Protein AF-A0A5B1BET1-F1 (afdb_monomer_lite)

Structure (mmCIF, N/CA/C/O backbone):
data_AF-A0A5B1BET1-F1
#
_entry.id   AF-A0A5B1BET1-F1
#
loop_
_atom_site.group_PDB
_atom_site.id
_atom_site.type_symbol
_atom_site.label_atom_id
_atom_site.label_alt_id
_atom_site.label_comp_id
_atom_site.label_asym_id
_atom_site.label_entity_id
_atom_site.label_seq_id
_atom_site.pdbx_PDB_ins_code
_atom_site.Cartn_x
_atom_site.Cartn_y
_atom_site.Cartn_z
_atom_site.occupancy
_atom_site.B_iso_or_equiv
_atom_site.auth_seq_id
_atom_site.auth_comp_id
_atom_site.auth_asym_id
_atom_site.auth_atom_id
_atom_site.pdbx_PDB_model_num
ATOM 1 N N . MET A 1 1 ? -19.533 -9.335 28.869 1.00 52.22 1 MET A N 1
ATOM 2 C CA . MET A 1 1 ? -18.632 -9.941 29.867 1.00 52.22 1 MET A CA 1
ATOM 3 C C . MET A 1 1 ? -17.223 -9.553 29.457 1.00 52.22 1 MET A C 1
ATOM 5 O O . MET A 1 1 ? 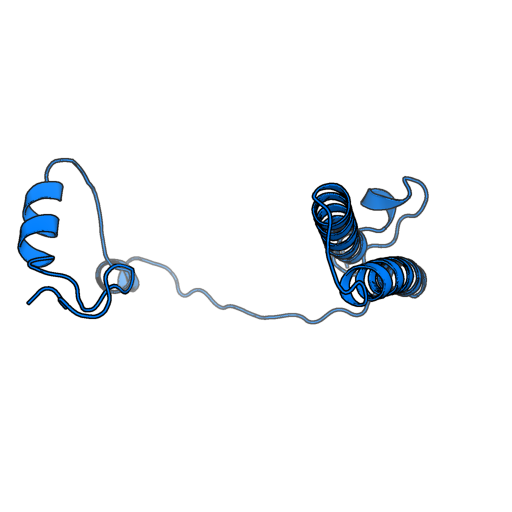-16.801 -9.942 28.377 1.00 52.22 1 MET A O 1
ATOM 9 N N . PHE A 1 2 ? -16.594 -8.638 30.196 1.00 61.19 2 PHE A N 1
ATOM 10 C CA . PHE A 1 2 ? -15.254 -8.139 29.877 1.00 61.19 2 PHE A CA 1
ATOM 11 C C . PHE A 1 2 ? -14.232 -9.150 30.391 1.00 61.19 2 PHE A C 1
ATOM 13 O O . PHE A 1 2 ? -14.321 -9.574 31.542 1.00 61.19 2 PHE A O 1
ATOM 20 N N . ASP A 1 3 ? -13.324 -9.580 29.522 1.00 63.06 3 ASP A N 1
ATOM 21 C CA . ASP A 1 3 ? -12.332 -10.595 29.851 1.00 63.06 3 ASP A CA 1
ATOM 22 C C . ASP A 1 3 ? -11.261 -10.003 30.777 1.00 63.06 3 ASP A C 1
ATOM 24 O O . ASP A 1 3 ? -10.522 -9.091 30.406 1.00 63.06 3 ASP A O 1
ATOM 28 N N . VAL A 1 4 ? -11.205 -10.514 32.006 1.00 67.94 4 VAL A N 1
ATOM 29 C CA . VAL A 1 4 ? -10.266 -10.083 33.051 1.00 67.94 4 VAL A CA 1
ATOM 30 C C . VAL A 1 4 ? -8.827 -10.521 32.758 1.00 67.94 4 VAL A C 1
ATOM 32 O O . VAL A 1 4 ? -7.895 -9.976 33.346 1.00 67.94 4 VAL A O 1
ATOM 35 N N . THR A 1 5 ? -8.634 -11.482 31.848 1.00 70.62 5 THR A N 1
ATOM 36 C CA . THR A 1 5 ? -7.327 -12.090 31.561 1.00 70.62 5 THR A CA 1
ATOM 37 C C . THR A 1 5 ? -6.584 -11.422 30.402 1.00 70.62 5 THR A C 1
ATOM 39 O O . THR A 1 5 ? -5.356 -11.347 30.435 1.00 70.62 5 THR A O 1
ATOM 42 N N . TYR A 1 6 ? -7.288 -10.834 29.426 1.00 67.50 6 TYR A N 1
ATOM 43 C CA . TYR A 1 6 ? -6.671 -10.190 28.257 1.00 67.50 6 TYR A CA 1
ATOM 44 C C . TYR A 1 6 ? -7.040 -8.703 28.136 1.00 67.50 6 TYR A C 1
ATOM 46 O O . TYR A 1 6 ? -7.888 -8.318 27.335 1.00 67.50 6 TYR A O 1
ATOM 54 N N . LYS A 1 7 ? -6.327 -7.835 28.872 1.00 64.75 7 LYS A N 1
ATOM 55 C CA . LYS A 1 7 ? -6.553 -6.369 28.886 1.00 64.75 7 LYS A CA 1
ATOM 56 C C . LYS A 1 7 ? -6.508 -5.682 27.511 1.00 64.75 7 LYS A C 1
ATOM 58 O O . LYS A 1 7 ? -7.167 -4.666 27.333 1.00 64.75 7 LYS A O 1
ATOM 63 N N . ASN A 1 8 ? -5.760 -6.226 26.547 1.00 70.88 8 ASN A N 1
ATOM 64 C CA . ASN A 1 8 ? -5.561 -5.620 25.220 1.00 70.88 8 ASN A CA 1
ATOM 65 C C . ASN A 1 8 ? -6.217 -6.405 24.076 1.00 70.88 8 ASN A C 1
ATOM 67 O O . ASN A 1 8 ? -5.897 -6.180 22.910 1.00 70.88 8 ASN A O 1
ATOM 71 N N . LYS A 1 9 ? -7.113 -7.347 24.383 1.00 67.81 9 LYS A N 1
ATOM 72 C CA . LYS A 1 9 ? -7.819 -8.121 23.362 1.00 67.81 9 LYS A CA 1
ATOM 73 C C . LYS A 1 9 ? -9.30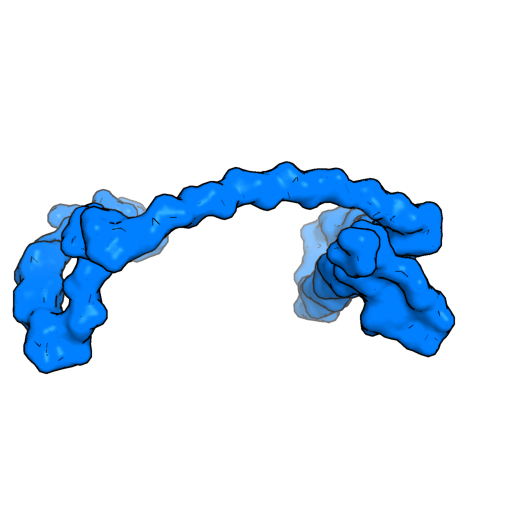4 -7.814 23.450 1.00 67.81 9 LYS A C 1
ATOM 75 O O . LYS A 1 9 ? -9.915 -7.950 24.505 1.00 67.81 9 LYS A O 1
ATOM 80 N N . ILE A 1 10 ? -9.894 -7.408 22.329 1.00 74.38 10 ILE A N 1
ATOM 81 C CA . ILE A 1 10 ? -11.346 -7.253 22.239 1.00 74.38 10 ILE A CA 1
ATOM 82 C C . ILE A 1 10 ? -11.952 -8.659 22.328 1.00 74.38 10 ILE A C 1
ATOM 84 O O . ILE A 1 10 ? -11.928 -9.409 21.356 1.00 74.38 10 ILE A O 1
ATOM 88 N N . ALA A 1 11 ? -12.451 -9.028 23.510 1.00 75.00 11 ALA A N 1
ATOM 89 C CA . ALA A 1 11 ? -13.109 -10.316 23.754 1.00 75.00 11 ALA A CA 1
ATOM 90 C C . ALA A 1 11 ? -14.532 -10.369 23.170 1.00 75.00 11 ALA A C 1
ATOM 92 O O . ALA A 1 11 ? -15.068 -11.438 22.897 1.00 75.00 11 ALA A O 1
ATOM 93 N N . GLY A 1 12 ? -15.143 -9.205 22.954 1.00 72.62 12 GLY A N 1
ATOM 94 C CA . GLY A 1 12 ? -16.450 -9.073 22.333 1.00 72.62 12 GLY A CA 1
ATOM 95 C C . GLY A 1 12 ? -16.971 -7.651 22.449 1.00 72.62 12 GLY A C 1
ATOM 96 O O . GLY A 1 12 ? -16.531 -6.869 23.294 1.00 72.62 12 GLY A O 1
ATOM 97 N N . TYR A 1 13 ? -17.925 -7.313 21.593 1.00 80.19 13 TYR A N 1
ATOM 98 C CA . TYR A 1 13 ? -18.588 -6.021 21.639 1.00 80.19 13 TYR A CA 1
ATOM 99 C C . TYR A 1 13 ? -19.854 -6.112 22.484 1.00 80.19 13 TYR A C 1
ATOM 101 O O . TYR A 1 13 ? -20.667 -7.018 22.312 1.00 80.19 13 TYR A O 1
ATOM 109 N N . TYR A 1 14 ? -20.037 -5.158 23.393 1.00 81.88 14 TYR A N 1
ATOM 110 C CA . TYR A 1 14 ? -21.218 -5.100 24.243 1.00 81.88 14 TYR A CA 1
ATOM 111 C C . TYR A 1 14 ? -22.200 -4.046 23.734 1.00 81.88 14 TYR A C 1
ATOM 113 O O . TYR A 1 14 ? -21.817 -2.918 23.433 1.00 81.88 14 TYR A O 1
ATOM 121 N N . ASN A 1 15 ? -23.479 -4.417 23.671 1.00 88.19 15 ASN A N 1
ATOM 122 C CA . ASN A 1 15 ? -24.598 -3.500 23.456 1.00 88.19 15 ASN A CA 1
ATOM 123 C C . ASN A 1 15 ? -24.508 -2.622 22.184 1.00 88.19 15 ASN A C 1
ATOM 125 O O . ASN A 1 15 ? -24.964 -1.476 22.166 1.00 88.19 15 ASN A O 1
ATOM 129 N N . LEU A 1 16 ? -23.953 -3.168 21.094 1.00 88.00 16 LEU A N 1
ATOM 130 C CA . LEU A 1 16 ? -23.805 -2.454 19.816 1.00 88.00 16 LEU A CA 1
ATOM 131 C C . LEU A 1 16 ? -25.136 -1.945 19.244 1.00 88.00 16 LEU A C 1
ATOM 133 O O . LEU A 1 16 ? -25.164 -0.902 18.599 1.00 88.00 16 LEU A O 1
ATOM 137 N N . GLN A 1 17 ? -26.245 -2.639 19.513 1.00 87.62 17 GLN A N 1
ATOM 138 C CA . GLN A 1 17 ? -27.571 -2.207 19.065 1.00 87.62 17 GLN A CA 1
ATOM 139 C C . GLN A 1 17 ? -28.020 -0.908 19.744 1.00 87.62 17 GLN A C 1
ATOM 141 O O . GLN A 1 17 ? -28.599 -0.035 19.100 1.00 87.62 17 GLN A O 1
ATOM 146 N N . ASN A 1 18 ? -27.723 -0.739 21.036 1.00 91.81 18 ASN A N 1
ATOM 147 C CA . ASN A 1 18 ? -28.005 0.511 21.738 1.00 91.81 18 ASN A CA 1
ATOM 148 C C . ASN A 1 1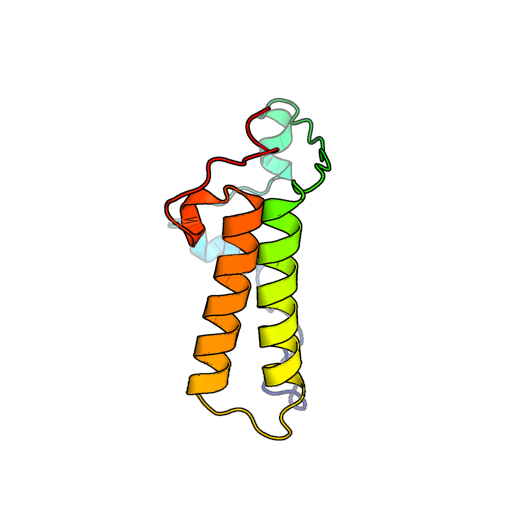8 ? -27.086 1.636 21.245 1.00 91.81 18 ASN A C 1
ATOM 150 O O . ASN A 1 18 ? -27.559 2.744 21.009 1.00 91.81 18 ASN A O 1
ATOM 154 N N . LEU A 1 19 ? -25.806 1.338 20.991 1.00 90.69 19 LEU A N 1
ATOM 155 C CA . LEU A 1 19 ? -24.891 2.300 20.376 1.00 90.69 19 LEU A CA 1
ATOM 156 C C . LEU A 1 19 ? -25.401 2.768 19.002 1.00 90.69 19 LEU A C 1
ATOM 158 O O . LEU A 1 19 ? -25.446 3.972 18.766 1.00 90.69 19 LEU A O 1
ATOM 162 N N . LYS A 1 20 ? -25.857 1.844 18.139 1.00 89.00 20 LYS A N 1
ATOM 163 C CA . LYS A 1 20 ? -26.482 2.166 16.841 1.00 89.00 20 LYS A CA 1
ATOM 164 C C . LYS A 1 20 ? -27.650 3.141 17.041 1.00 89.00 20 LYS A C 1
ATOM 166 O O . LYS A 1 20 ? -27.632 4.224 16.471 1.00 89.00 20 LYS A O 1
ATOM 171 N N . LYS A 1 21 ? -28.588 2.830 17.950 1.00 91.69 21 LYS A N 1
ATOM 172 C CA . LYS A 1 21 ? -29.734 3.706 18.278 1.00 91.69 21 LYS A CA 1
ATOM 173 C C . LYS A 1 21 ? -29.319 5.099 18.761 1.00 91.69 21 LYS A C 1
ATOM 175 O O . LYS A 1 21 ? -29.921 6.082 18.346 1.00 91.69 21 LYS A O 1
ATOM 180 N N . ARG A 1 22 ? -28.298 5.192 19.618 1.00 94.00 22 ARG A N 1
ATOM 181 C CA . ARG A 1 22 ? -27.793 6.473 20.143 1.00 94.00 22 ARG A CA 1
ATOM 182 C C . ARG A 1 22 ? -27.121 7.333 19.074 1.00 94.00 22 ARG A C 1
ATOM 184 O O . ARG A 1 22 ? -27.155 8.551 19.190 1.00 94.00 22 ARG A O 1
ATOM 191 N N . LEU A 1 23 ? -26.507 6.712 18.067 1.00 94.06 23 LEU A N 1
ATOM 192 C CA . LEU A 1 23 ? -25.827 7.413 16.977 1.00 94.06 23 LEU A CA 1
ATOM 193 C C . LEU A 1 23 ? -26.768 7.821 15.834 1.00 94.06 23 LEU A C 1
ATOM 195 O O . LEU A 1 23 ? -26.431 8.744 15.101 1.00 94.06 23 LEU A O 1
ATOM 199 N N . ASN A 1 24 ? -27.952 7.209 15.710 1.00 92.50 24 ASN A N 1
ATOM 200 C CA . ASN A 1 24 ? -28.932 7.516 14.658 1.00 92.50 24 ASN A CA 1
ATOM 201 C C . ASN A 1 24 ? -29.210 9.016 14.401 1.00 92.50 24 ASN A C 1
ATOM 203 O O . ASN A 1 24 ? -29.288 9.374 13.229 1.00 92.50 24 ASN A O 1
ATOM 207 N N . PRO A 1 25 ? -29.359 9.911 15.405 1.00 94.94 25 PRO A N 1
ATOM 208 C CA . PRO A 1 25 ? -29.660 11.320 15.127 1.00 94.94 25 PRO A CA 1
ATOM 209 C C . PRO A 1 25 ? -28.486 12.109 14.525 1.00 94.94 25 PRO A C 1
ATOM 211 O O . PRO A 1 25 ? -28.701 13.199 14.008 1.00 94.94 25 PRO A O 1
ATOM 214 N N . ILE A 1 26 ? -27.255 11.591 14.601 1.00 96.38 26 ILE A N 1
ATOM 215 C CA . ILE A 1 26 ? -26.037 12.294 14.157 1.00 96.38 26 ILE A CA 1
ATOM 216 C C . ILE A 1 26 ? -25.262 11.547 13.065 1.00 96.38 26 ILE A C 1
ATOM 218 O O . ILE A 1 26 ? -24.375 12.124 12.442 1.00 96.38 26 ILE A O 1
ATOM 222 N N . LEU A 1 27 ? -25.565 10.267 12.834 1.00 92.31 27 LEU A N 1
ATOM 223 C CA . LEU A 1 27 ? -24.857 9.409 11.891 1.00 92.31 27 LEU A CA 1
ATOM 224 C C . LEU A 1 27 ? -25.829 8.790 10.886 1.00 92.31 27 LEU A C 1
ATOM 226 O O . LEU A 1 27 ? -26.600 7.890 11.220 1.00 92.31 27 LEU A O 1
ATOM 230 N N . LEU A 1 28 ? -25.705 9.185 9.619 1.00 89.69 28 LEU A N 1
ATOM 231 C CA . LEU A 1 28 ? -26.340 8.475 8.514 1.00 89.69 28 LEU A CA 1
ATOM 232 C C . LEU A 1 28 ? -25.508 7.236 8.159 1.00 89.69 28 LEU A C 1
ATOM 234 O O . LEU A 1 28 ? -24.527 7.313 7.420 1.00 89.69 28 LEU A O 1
ATOM 238 N N . ARG A 1 29 ? -25.898 6.076 8.690 1.00 88.56 29 ARG A N 1
ATOM 239 C CA . ARG A 1 29 ? -25.266 4.786 8.392 1.00 88.56 29 ARG A CA 1
ATOM 240 C C . ARG A 1 29 ? -26.285 3.818 7.803 1.00 88.56 29 ARG A C 1
ATOM 242 O O . ARG A 1 29 ? -27.252 3.478 8.472 1.00 88.56 29 ARG A O 1
ATOM 249 N N . ARG A 1 30 ? -26.004 3.326 6.595 1.00 88.94 30 ARG A N 1
ATOM 250 C CA . ARG A 1 30 ? -26.707 2.205 5.959 1.00 88.94 30 ARG A CA 1
ATOM 251 C C . ARG A 1 30 ? -25.735 1.064 5.706 1.00 88.94 30 ARG A C 1
ATOM 253 O O . ARG A 1 30 ? -24.554 1.292 5.434 1.00 88.94 30 ARG A O 1
ATOM 260 N N . GLU A 1 31 ? -26.209 -0.159 5.841 1.00 86.56 31 GLU A N 1
ATOM 261 C CA . GLU A 1 31 ? -25.441 -1.358 5.535 1.00 86.56 31 GLU A CA 1
ATOM 262 C C . GLU A 1 31 ? -25.505 -1.654 4.037 1.00 86.56 31 GLU A C 1
ATOM 264 O O . GLU A 1 31 ? -26.478 -1.324 3.365 1.00 86.56 31 GLU A O 1
ATOM 269 N N . LYS A 1 32 ? -24.464 -2.300 3.494 1.00 86.00 32 LYS A N 1
ATOM 270 C CA . LYS A 1 32 ? -24.385 -2.609 2.057 1.00 86.00 32 LYS A CA 1
ATOM 271 C C . LYS A 1 32 ? -25.617 -3.382 1.563 1.00 86.00 32 LYS A C 1
ATOM 273 O O . LYS A 1 32 ? -26.079 -3.121 0.462 1.00 86.00 32 LYS A O 1
ATOM 278 N N . GLN A 1 33 ? -26.153 -4.279 2.394 1.00 88.06 33 GLN A N 1
ATOM 279 C CA . GLN A 1 33 ? -27.367 -5.049 2.110 1.00 88.06 33 GLN A CA 1
ATOM 280 C C . GLN A 1 33 ? -28.632 -4.184 1.980 1.00 88.06 33 GLN A C 1
ATOM 282 O O . GLN A 1 33 ? -29.471 -4.477 1.143 1.00 88.06 33 GLN A O 1
ATOM 287 N N . GLU A 1 34 ? -28.743 -3.087 2.738 1.00 88.50 34 GLU A N 1
ATOM 288 C CA . GLU A 1 34 ? -29.919 -2.196 2.731 1.00 88.50 34 GLU A CA 1
ATOM 289 C C . GLU A 1 34 ? -29.992 -1.325 1.467 1.00 88.50 34 GLU A C 1
ATOM 291 O O . GLU A 1 34 ? -31.034 -0.751 1.162 1.00 88.50 34 GLU A O 1
ATOM 296 N N . VAL A 1 35 ? -28.874 -1.187 0.747 1.00 90.31 35 VAL A N 1
ATOM 297 C CA . VAL A 1 35 ? -28.758 -0.337 -0.449 1.00 90.31 35 VAL A CA 1
ATOM 298 C C . VAL A 1 35 ? -28.431 -1.130 -1.709 1.00 90.31 35 VAL A C 1
ATOM 300 O O . VAL A 1 35 ? -28.287 -0.536 -2.771 1.00 90.31 35 VAL A O 1
ATOM 303 N N . PHE A 1 36 ? -28.295 -2.454 -1.617 1.00 84.94 36 PHE A N 1
ATOM 304 C CA . PHE A 1 36 ? -27.785 -3.262 -2.723 1.00 84.94 36 PHE A CA 1
ATOM 305 C C . PHE A 1 36 ? -28.698 -3.200 -3.955 1.00 84.94 36 PHE A C 1
ATOM 307 O O . PHE A 1 36 ? -28.210 -2.990 -5.057 1.00 84.94 36 PHE A O 1
ATOM 314 N N . GLU A 1 37 ? -30.016 -3.275 -3.756 1.00 87.62 37 GLU A N 1
ATOM 315 C CA . GLU A 1 37 ? -31.026 -3.174 -4.824 1.00 87.62 37 GLU A CA 1
ATOM 316 C C . GLU A 1 37 ? -31.114 -1.773 -5.453 1.00 87.62 37 GLU A C 1
ATOM 318 O O . GLU A 1 37 ? -31.654 -1.607 -6.543 1.00 87.62 37 GLU A O 1
ATOM 323 N N . GLN A 1 38 ? -30.580 -0.755 -4.772 1.00 90.00 38 GLN A N 1
ATOM 324 C CA . GLN A 1 38 ? -30.584 0.640 -5.229 1.00 90.00 38 GLN A CA 1
ATOM 325 C C . GLN A 1 38 ? -29.355 0.974 -6.085 1.00 90.00 38 GLN A C 1
ATOM 327 O O . GLN A 1 38 ? -29.262 2.077 -6.622 1.00 90.00 38 GLN A O 1
ATOM 332 N N . LEU A 1 39 ? -28.383 0.063 -6.168 1.00 89.19 39 LEU A N 1
ATOM 333 C CA . LEU A 1 39 ? -27.100 0.287 -6.820 1.00 89.19 39 LEU A CA 1
ATOM 334 C C . LEU A 1 39 ? -26.974 -0.595 -8.068 1.00 89.19 39 LEU A C 1
ATOM 336 O O . LEU A 1 39 ? -27.461 -1.724 -8.084 1.00 89.19 39 LEU A O 1
ATOM 340 N N . PRO A 1 40 ? -26.294 -0.116 -9.123 1.00 90.38 40 PRO A N 1
ATOM 341 C CA . PRO A 1 40 ? -25.994 -0.951 -10.274 1.00 90.38 40 PRO A CA 1
ATOM 342 C C . PRO A 1 40 ? -25.047 -2.095 -9.890 1.00 90.38 40 PRO A C 1
ATOM 344 O O . PRO A 1 40 ? -24.227 -1.978 -8.973 1.00 90.38 40 PRO A O 1
ATOM 347 N N . ASN A 1 41 ? -25.111 -3.188 -10.650 1.00 87.69 41 ASN A N 1
ATOM 348 C CA . ASN A 1 41 ? -24.168 -4.290 -10.511 1.00 87.69 41 ASN A CA 1
ATOM 349 C C . ASN A 1 41 ? -22.738 -3.806 -10.790 1.00 87.69 41 ASN A C 1
ATOM 351 O O . ASN A 1 41 ? -22.445 -3.274 -11.861 1.00 87.69 41 ASN A O 1
ATOM 355 N N . VAL A 1 42 ? -21.836 -4.033 -9.836 1.00 87.94 42 VAL A N 1
ATOM 356 C CA . VAL A 1 42 ? -20.406 -3.745 -9.982 1.00 87.94 42 VAL A CA 1
ATOM 357 C C . VAL A 1 42 ? -19.688 -5.038 -10.347 1.00 87.94 42 VAL A C 1
ATOM 359 O O . VAL A 1 42 ? -19.702 -5.993 -9.573 1.00 87.94 42 VAL A O 1
ATOM 362 N N . SER A 1 43 ? -19.036 -5.063 -11.510 1.00 91.31 43 SER A N 1
ATOM 363 C CA . SER A 1 43 ? -18.118 -6.142 -11.882 1.00 91.31 43 SER A CA 1
ATOM 364 C C . SER A 1 43 ? -16.687 -5.734 -11.547 1.00 91.31 43 SER A C 1
ATOM 366 O O . SER A 1 43 ? -16.246 -4.647 -11.916 1.00 91.31 43 SER A O 1
ATOM 368 N N . GLN A 1 44 ? -15.961 -6.600 -10.841 1.00 93.06 44 GLN A N 1
ATOM 369 C CA . GLN A 1 44 ? -14.556 -6.390 -10.506 1.00 93.06 44 GLN A CA 1
ATOM 370 C C . GLN A 1 44 ? -13.702 -7.396 -11.273 1.00 93.06 44 GLN A C 1
ATOM 372 O O . GLN A 1 44 ? -13.868 -8.605 -11.123 1.00 93.06 44 GLN A O 1
ATOM 377 N N . LYS A 1 45 ? -12.752 -6.892 -12.063 1.00 94.44 45 LYS A N 1
ATOM 378 C CA . LYS A 1 45 ? -11.757 -7.709 -12.758 1.00 94.44 45 LYS A CA 1
ATOM 379 C C . LYS A 1 45 ? -10.365 -7.321 -12.278 1.00 94.44 45 LYS A C 1
ATOM 381 O O . LYS A 1 45 ? -9.981 -6.161 -12.370 1.00 94.44 45 LYS A O 1
ATOM 386 N N . ASN A 1 46 ? -9.608 -8.302 -11.798 1.00 94.31 46 ASN A N 1
ATOM 387 C CA . ASN A 1 46 ? -8.194 -8.117 -11.494 1.00 94.31 46 ASN A CA 1
ATOM 388 C C . ASN A 1 46 ? -7.385 -8.417 -12.760 1.00 94.31 46 ASN A C 1
ATOM 390 O O . ASN A 1 46 ? -7.487 -9.514 -13.310 1.00 94.31 46 ASN A O 1
ATOM 394 N N . VAL A 1 47 ? -6.609 -7.441 -13.227 1.00 92.69 47 VAL A N 1
ATOM 395 C CA . VAL A 1 47 ? -5.701 -7.592 -14.370 1.00 92.69 47 VAL A CA 1
ATOM 396 C C . VAL A 1 47 ? -4.275 -7.583 -13.839 1.00 92.69 47 VAL A C 1
ATOM 398 O O . VAL A 1 47 ? -3.844 -6.613 -13.218 1.00 92.69 47 VAL A O 1
ATOM 401 N N . TYR A 1 48 ? -3.560 -8.683 -14.052 1.00 93.44 48 TYR A N 1
ATOM 402 C CA . TYR A 1 48 ? -2.155 -8.800 -13.686 1.00 93.44 48 TYR A CA 1
ATOM 403 C C . TYR A 1 48 ? -1.298 -8.313 -14.846 1.00 93.44 48 TYR A C 1
ATOM 405 O O . TYR A 1 48 ? -1.520 -8.705 -15.989 1.00 93.44 48 TYR A O 1
ATOM 413 N N . VAL A 1 49 ? -0.327 -7.461 -14.537 1.00 93.06 49 VAL A N 1
ATOM 414 C CA . VAL A 1 49 ? 0.565 -6.853 -15.522 1.00 93.06 49 VAL A CA 1
ATOM 415 C C . VAL A 1 49 ? 1.999 -7.105 -15.080 1.00 93.06 49 VAL A C 1
ATOM 417 O O . VAL A 1 49 ? 2.316 -6.987 -13.894 1.00 93.06 49 VAL A O 1
ATOM 420 N N . TYR A 1 50 ? 2.852 -7.481 -16.028 1.00 94.44 50 TYR A N 1
ATOM 421 C CA . TYR A 1 50 ? 4.278 -7.663 -15.786 1.00 94.44 50 TYR A CA 1
ATOM 422 C C . TYR A 1 50 ? 4.992 -6.309 -15.713 1.00 94.44 50 TYR A C 1
ATOM 424 O O . TYR A 1 50 ? 4.597 -5.349 -16.374 1.00 94.44 50 TYR A O 1
ATOM 432 N N . LEU A 1 51 ? 6.049 -6.237 -14.906 1.00 95.12 51 LEU A N 1
ATOM 433 C CA . LEU A 1 51 ? 6.950 -5.086 -14.901 1.00 95.12 51 LEU A CA 1
ATOM 434 C C . LEU A 1 51 ? 7.779 -5.077 -16.188 1.00 95.12 51 LEU A C 1
ATOM 436 O O . LEU A 1 51 ? 8.132 -6.144 -16.691 1.00 95.12 51 LEU A O 1
ATOM 440 N N . SER A 1 52 ? 8.126 -3.889 -16.687 1.00 94.38 52 SER A N 1
ATOM 441 C CA . SER A 1 52 ? 9.208 -3.783 -17.670 1.00 94.38 52 SER A CA 1
ATOM 442 C C . SER A 1 52 ? 10.538 -4.202 -17.036 1.00 94.38 52 SER A C 1
ATOM 444 O O . SER A 1 52 ? 10.681 -4.171 -15.810 1.00 94.38 52 SER A O 1
ATOM 446 N N . ASP A 1 53 ? 11.531 -4.543 -17.856 1.00 93.88 53 ASP A N 1
ATOM 447 C CA . ASP A 1 53 ? 12.859 -4.927 -17.359 1.00 93.88 53 ASP A CA 1
ATOM 448 C C . ASP A 1 53 ? 13.471 -3.838 -16.466 1.00 93.88 53 ASP A C 1
ATOM 450 O O . ASP A 1 53 ? 14.029 -4.121 -15.405 1.00 93.88 53 ASP A O 1
ATOM 454 N N . GLU A 1 54 ? 13.298 -2.569 -16.839 1.00 92.69 54 GLU A N 1
ATOM 455 C CA . GLU A 1 54 ? 13.759 -1.435 -16.041 1.00 92.69 54 GLU A CA 1
ATOM 456 C C . GLU A 1 54 ? 13.041 -1.330 -14.688 1.00 92.69 54 GLU A C 1
ATOM 458 O O . GLU A 1 54 ? 13.690 -1.242 -13.640 1.00 92.69 54 GLU A O 1
ATOM 463 N N . GLN A 1 55 ? 11.707 -1.421 -14.678 1.00 95.69 55 GLN A N 1
ATOM 464 C CA . GLN A 1 55 ? 10.942 -1.419 -13.432 1.00 95.69 55 GLN A CA 1
ATOM 465 C C . GLN A 1 55 ? 11.317 -2.613 -12.546 1.00 95.69 55 GLN A C 1
ATOM 467 O O . GLN A 1 55 ? 11.445 -2.458 -11.330 1.00 95.69 55 GLN A O 1
ATOM 472 N N . ALA A 1 56 ? 11.520 -3.795 -13.136 1.00 96.44 56 ALA A N 1
ATOM 473 C CA . ALA A 1 56 ? 11.923 -5.000 -12.423 1.00 96.44 56 ALA A CA 1
ATOM 474 C C . ALA A 1 56 ? 13.303 -4.835 -11.771 1.00 96.44 56 ALA A C 1
ATOM 476 O O . ALA A 1 56 ? 13.477 -5.192 -10.603 1.00 96.44 56 ALA A O 1
ATOM 477 N N . ASN A 1 57 ? 14.259 -4.227 -12.478 1.00 96.19 57 ASN A N 1
ATOM 478 C CA . ASN A 1 57 ? 15.598 -3.946 -11.961 1.00 96.19 57 ASN A CA 1
ATOM 479 C C . ASN A 1 57 ? 15.572 -2.975 -10.772 1.00 96.19 57 ASN A C 1
ATOM 481 O O . ASN A 1 57 ? 16.161 -3.257 -9.721 1.00 96.19 57 ASN A O 1
ATOM 485 N N . LEU A 1 58 ? 14.847 -1.861 -10.897 1.00 96.75 58 LEU A N 1
ATOM 486 C CA . LEU A 1 58 ? 14.658 -0.893 -9.812 1.00 96.75 58 LEU A CA 1
ATOM 487 C C . LEU A 1 58 ? 13.954 -1.538 -8.607 1.00 96.75 58 LEU A C 1
ATOM 489 O O . LEU A 1 58 ? 14.432 -1.442 -7.473 1.00 96.75 58 LEU A O 1
ATOM 493 N N . HIS A 1 59 ? 12.868 -2.275 -8.850 1.00 97.62 59 HIS A N 1
ATOM 494 C CA . HIS A 1 59 ? 12.123 -2.990 -7.815 1.00 97.62 59 HIS A CA 1
ATOM 495 C C . HIS A 1 59 ? 13.006 -4.007 -7.070 1.00 97.62 59 HIS A C 1
ATOM 497 O O . HIS A 1 59 ? 13.008 -4.049 -5.836 1.00 97.62 59 HIS A O 1
ATOM 503 N N . ALA A 1 60 ? 13.814 -4.789 -7.793 1.00 98.00 60 ALA A N 1
ATOM 504 C CA . ALA A 1 60 ? 14.759 -5.740 -7.210 1.00 98.00 60 ALA A CA 1
ATOM 505 C C . ALA A 1 60 ? 15.876 -5.047 -6.408 1.00 98.00 60 ALA A C 1
ATOM 507 O O . ALA A 1 60 ? 16.314 -5.556 -5.372 1.00 98.00 60 ALA A O 1
ATOM 508 N N . SER A 1 61 ? 16.335 -3.870 -6.846 1.00 97.81 61 SER A N 1
ATOM 509 C CA . SER A 1 61 ? 17.293 -3.050 -6.096 1.00 97.81 61 SER A CA 1
ATOM 510 C C . SER A 1 61 ? 16.738 -2.638 -4.729 1.00 97.81 61 SER A C 1
ATOM 512 O O . SER A 1 61 ? 17.380 -2.862 -3.697 1.00 97.81 61 SER A O 1
ATOM 514 N N . PHE A 1 62 ? 15.500 -2.139 -4.688 1.00 98.31 62 PHE A N 1
ATOM 515 C CA . PHE A 1 62 ? 14.838 -1.796 -3.430 1.00 98.31 62 PHE A CA 1
ATOM 516 C C . PHE A 1 62 ? 14.600 -3.018 -2.540 1.00 98.31 62 PHE A C 1
ATOM 518 O O . PHE A 1 62 ? 14.865 -2.954 -1.337 1.00 98.31 62 PHE A O 1
ATOM 525 N N . ALA A 1 63 ? 14.194 -4.150 -3.123 1.00 98.31 63 ALA A N 1
ATOM 526 C CA . ALA A 1 63 ? 14.006 -5.402 -2.394 1.00 98.31 63 ALA A CA 1
ATOM 527 C C . ALA A 1 63 ? 15.295 -5.863 -1.688 1.00 98.31 63 ALA A C 1
ATOM 529 O O . ALA A 1 63 ? 15.253 -6.252 -0.518 1.00 98.31 63 ALA A O 1
ATOM 530 N N . ARG A 1 64 ? 16.458 -5.747 -2.347 1.00 98.38 64 ARG A N 1
ATOM 531 C CA . ARG A 1 64 ? 17.768 -6.025 -1.725 1.00 98.38 64 ARG A CA 1
ATOM 532 C C . ARG A 1 64 ? 18.059 -5.089 -0.550 1.00 98.38 64 ARG A C 1
ATOM 534 O O . ARG A 1 64 ? 18.514 -5.546 0.500 1.00 98.38 64 ARG A O 1
ATOM 541 N N . GLY A 1 65 ? 17.750 -3.798 -0.691 1.00 97.94 65 GLY A N 1
ATOM 542 C CA . GLY A 1 65 ? 17.874 -2.823 0.396 1.00 97.94 65 GLY A CA 1
ATOM 543 C C . GLY A 1 65 ? 17.011 -3.180 1.611 1.00 97.94 65 GLY A C 1
ATOM 544 O O . GLY A 1 65 ? 17.481 -3.115 2.748 1.00 97.94 65 GLY A O 1
ATOM 545 N N . ILE A 1 66 ? 15.775 -3.627 1.378 1.00 98.31 66 ILE A N 1
ATOM 546 C CA . ILE A 1 66 ? 14.868 -4.085 2.438 1.00 98.31 66 ILE A CA 1
ATOM 547 C C . ILE A 1 66 ? 15.411 -5.349 3.103 1.00 98.31 66 ILE A C 1
ATOM 549 O O . ILE A 1 66 ? 15.465 -5.402 4.330 1.00 98.31 66 ILE A O 1
ATOM 553 N N . ALA A 1 67 ? 15.856 -6.339 2.324 1.00 98.19 67 ALA A N 1
ATOM 554 C CA . ALA A 1 67 ? 16.418 -7.581 2.855 1.00 98.19 67 ALA A CA 1
ATOM 555 C C . ALA A 1 67 ? 17.606 -7.313 3.796 1.00 98.19 67 ALA A C 1
ATOM 557 O O . ALA A 1 67 ? 17.674 -7.884 4.885 1.00 98.19 67 ALA A O 1
ATOM 558 N N . SER A 1 68 ? 18.484 -6.372 3.429 1.00 97.56 68 SER A N 1
ATOM 559 C CA . SER A 1 68 ? 19.598 -5.932 4.278 1.00 97.56 68 SER A CA 1
ATOM 560 C C . SER A 1 68 ? 19.127 -5.356 5.621 1.00 97.56 68 SER A C 1
ATOM 562 O O . SER A 1 68 ? 19.675 -5.697 6.669 1.00 97.56 68 SER A O 1
ATOM 564 N N . ILE A 1 69 ? 18.078 -4.525 5.622 1.00 98.00 69 ILE A N 1
ATOM 565 C CA . ILE A 1 69 ? 17.507 -3.956 6.854 1.00 98.00 6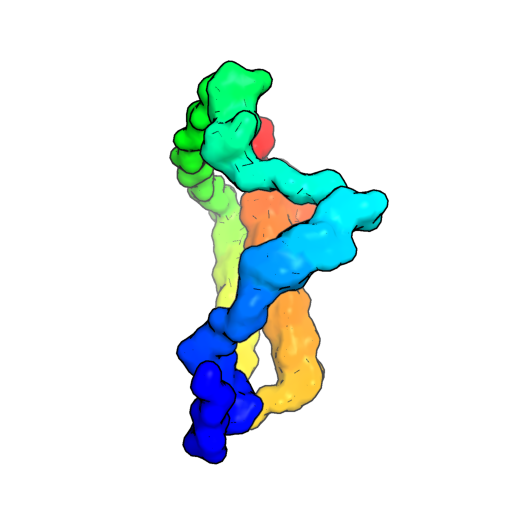9 ILE A CA 1
ATOM 566 C C . ILE A 1 69 ? 16.832 -5.042 7.700 1.00 98.00 69 ILE A C 1
ATOM 568 O O . ILE A 1 69 ? 16.992 -5.078 8.924 1.00 98.00 69 ILE A O 1
ATOM 572 N N . LEU A 1 70 ? 16.079 -5.942 7.066 1.00 97.44 70 LEU A N 1
ATOM 573 C CA . LEU A 1 70 ? 15.376 -7.022 7.752 1.00 97.44 70 LEU A CA 1
ATOM 574 C C . LEU A 1 70 ? 16.341 -7.991 8.437 1.00 97.44 70 LEU A C 1
ATOM 576 O O . LEU A 1 70 ? 16.056 -8.393 9.566 1.00 97.44 70 LEU A O 1
ATOM 580 N N . GLY A 1 71 ? 17.498 -8.261 7.826 1.00 97.44 71 GLY A N 1
ATOM 581 C CA . GLY A 1 71 ? 18.553 -9.107 8.387 1.00 97.44 71 GLY A CA 1
ATOM 582 C C . GLY A 1 71 ? 19.236 -8.554 9.645 1.00 97.44 71 GLY A C 1
ATOM 583 O O . GLY A 1 71 ? 19.929 -9.295 10.339 1.00 97.44 71 GLY A O 1
ATOM 584 N N . LYS A 1 72 ? 19.040 -7.275 9.996 1.00 97.50 72 LYS A N 1
ATOM 585 C CA . LYS A 1 72 ? 19.594 -6.706 11.234 1.00 97.50 72 LYS A CA 1
ATOM 586 C C . LYS A 1 72 ? 18.886 -7.267 12.470 1.00 97.50 72 LYS A C 1
ATOM 588 O O . LYS A 1 72 ? 17.656 -7.200 12.560 1.00 97.50 72 LYS A O 1
ATOM 593 N N . LYS A 1 73 ? 19.670 -7.711 13.464 1.00 97.25 73 LYS A N 1
ATOM 594 C CA . LYS A 1 73 ? 19.181 -8.199 14.772 1.00 97.25 73 LYS A CA 1
ATOM 595 C C . LYS A 1 73 ? 18.350 -7.151 15.521 1.00 97.25 73 LYS A C 1
ATOM 597 O O . LYS A 1 73 ? 17.315 -7.481 16.086 1.00 97.25 73 LYS A O 1
ATOM 602 N N . PHE A 1 74 ? 18.783 -5.892 15.483 1.00 97.12 74 PHE A N 1
ATOM 603 C CA . PHE A 1 74 ? 18.072 -4.747 16.052 1.00 97.12 74 PHE A CA 1
ATOM 604 C C . PHE A 1 74 ? 17.900 -3.672 14.979 1.00 97.12 74 PHE A C 1
ATOM 606 O O . PHE A 1 74 ? 18.787 -3.485 14.147 1.00 97.12 74 PHE A O 1
ATOM 613 N N . LYS A 1 75 ? 16.754 -2.988 14.985 1.00 97.25 75 LYS A N 1
ATOM 614 C CA . LYS A 1 75 ? 16.395 -1.970 13.991 1.00 97.25 75 LYS A CA 1
ATOM 615 C C . LYS A 1 75 ? 16.253 -0.627 14.681 1.00 97.25 75 LYS A C 1
ATOM 617 O O . LYS A 1 75 ? 15.491 -0.495 15.636 1.00 97.25 75 LYS A O 1
ATOM 622 N N . THR A 1 76 ? 17.004 0.347 14.196 1.00 97.56 76 THR A N 1
ATOM 623 C CA . THR A 1 76 ? 16.922 1.733 14.656 1.00 97.56 76 THR A CA 1
ATOM 624 C C . THR A 1 76 ? 15.700 2.429 14.055 1.00 97.56 76 THR A C 1
ATOM 626 O O . THR A 1 76 ? 15.109 1.953 13.086 1.00 97.56 76 THR A O 1
ATOM 629 N N . THR A 1 77 ? 15.329 3.598 14.576 1.00 97.81 77 THR A N 1
ATOM 630 C CA . THR A 1 77 ? 14.290 4.443 13.960 1.00 97.81 77 THR A CA 1
ATOM 631 C C . THR A 1 77 ? 14.619 4.773 12.502 1.00 97.81 77 THR A C 1
ATOM 633 O O . THR A 1 77 ? 13.738 4.735 11.644 1.00 97.81 77 THR A O 1
ATOM 636 N N . TYR A 1 78 ? 15.897 5.018 12.205 1.00 98.06 78 TYR A N 1
ATOM 637 C CA . TYR A 1 78 ? 16.366 5.263 10.845 1.00 98.06 78 TYR A CA 1
ATOM 638 C C . TYR A 1 78 ? 16.151 4.048 9.930 1.00 98.06 78 TYR A C 1
ATOM 640 O O . TYR A 1 78 ? 15.723 4.204 8.789 1.00 98.06 78 TYR A O 1
ATOM 648 N N . ASP A 1 79 ? 16.378 2.829 10.429 1.00 98.31 79 ASP A N 1
ATOM 649 C CA . ASP A 1 79 ? 16.125 1.605 9.662 1.00 98.31 79 ASP A CA 1
ATOM 650 C C . ASP A 1 79 ? 14.654 1.474 9.263 1.00 98.31 79 ASP A C 1
ATOM 652 O O . ASP A 1 79 ? 14.353 1.117 8.124 1.00 98.31 79 ASP A O 1
ATOM 656 N N . TRP A 1 80 ? 13.735 1.809 10.171 1.00 97.75 80 TRP A N 1
ATOM 657 C CA . TRP A 1 80 ? 12.300 1.798 9.884 1.00 97.75 80 TRP A CA 1
ATOM 658 C C . TRP A 1 80 ? 11.899 2.861 8.865 1.00 97.75 80 TRP A C 1
ATOM 660 O O . TRP A 1 80 ? 11.138 2.566 7.943 1.00 97.75 80 TRP A O 1
ATOM 670 N N . GLN A 1 81 ? 12.447 4.072 8.980 1.00 98.25 81 GLN A N 1
ATOM 671 C CA . GLN A 1 81 ? 12.227 5.138 8.000 1.00 98.25 81 GLN A CA 1
ATOM 672 C C . GLN A 1 81 ? 12.742 4.735 6.615 1.00 98.25 81 GLN A C 1
ATOM 674 O O . GLN A 1 81 ? 12.027 4.866 5.621 1.00 98.25 81 GLN A O 1
ATOM 679 N N . LYS A 1 82 ? 13.954 4.171 6.548 1.00 98.12 82 LYS A N 1
ATOM 680 C CA . LYS A 1 82 ? 14.548 3.693 5.298 1.00 98.12 82 LYS A CA 1
ATOM 681 C C . LYS A 1 82 ? 13.746 2.542 4.694 1.00 98.12 82 LYS A C 1
ATOM 683 O O . LYS A 1 82 ? 13.523 2.530 3.488 1.00 98.12 82 LYS A O 1
ATOM 688 N N . LEU A 1 83 ? 13.271 1.603 5.511 1.00 98.31 83 LEU A N 1
ATOM 689 C CA . LEU A 1 83 ? 12.423 0.502 5.055 1.00 98.31 83 LEU A CA 1
ATOM 690 C C . LEU A 1 83 ? 11.104 1.018 4.462 1.00 98.31 83 LEU A C 1
ATOM 692 O O . LEU A 1 83 ? 10.716 0.571 3.385 1.00 98.31 83 LEU A O 1
ATOM 696 N N . MET A 1 84 ? 10.454 1.992 5.108 1.00 98.25 84 MET A N 1
ATOM 697 C CA . MET A 1 84 ? 9.234 2.613 4.575 1.00 98.25 84 MET A CA 1
ATOM 698 C C . MET A 1 84 ? 9.485 3.361 3.269 1.00 98.25 84 MET A C 1
ATOM 700 O O . MET A 1 84 ? 8.695 3.241 2.332 1.00 98.25 84 MET A O 1
ATOM 704 N N . HIS A 1 85 ? 10.603 4.079 3.167 1.00 98.06 85 HIS A N 1
ATOM 705 C CA . HIS A 1 85 ? 11.004 4.735 1.926 1.00 98.06 85 HIS A CA 1
ATOM 706 C C . HIS A 1 85 ? 11.197 3.725 0.781 1.00 98.06 85 HIS A C 1
ATOM 708 O O . HIS A 1 85 ? 10.619 3.894 -0.290 1.00 98.06 85 HIS A O 1
ATOM 714 N N . LEU A 1 86 ? 11.927 2.628 1.017 1.00 98.44 86 LEU A N 1
ATOM 715 C CA . LEU A 1 86 ? 12.150 1.586 0.009 1.00 98.44 86 LEU A CA 1
ATOM 716 C C . LEU A 1 86 ? 10.846 0.905 -0.428 1.00 98.44 86 LEU A C 1
ATOM 718 O O . LEU A 1 86 ? 10.628 0.727 -1.623 1.00 98.44 86 LEU A O 1
ATOM 722 N N . LEU A 1 87 ? 9.955 0.576 0.514 1.00 98.31 87 LEU A N 1
ATOM 723 C CA . LEU A 1 87 ? 8.635 0.019 0.196 1.00 98.31 87 LEU A CA 1
ATOM 724 C C . LEU A 1 87 ? 7.786 0.989 -0.632 1.00 98.31 87 LEU A C 1
ATOM 726 O O . LEU A 1 87 ? 7.076 0.569 -1.545 1.00 98.31 87 LEU A O 1
ATOM 730 N N . THR A 1 88 ? 7.865 2.284 -0.329 1.00 98.25 88 THR A N 1
ATOM 731 C CA . THR A 1 88 ? 7.144 3.318 -1.078 1.00 98.25 88 THR A CA 1
ATOM 732 C C . THR A 1 88 ? 7.670 3.397 -2.508 1.00 98.25 88 THR A C 1
ATOM 734 O O . THR A 1 88 ? 6.878 3.368 -3.447 1.00 98.25 88 THR A O 1
ATO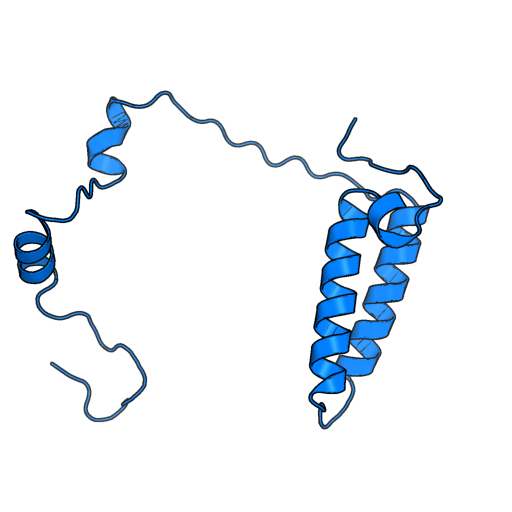M 737 N N . ASN A 1 89 ? 8.992 3.375 -2.693 1.00 97.75 89 ASN A N 1
ATOM 738 C CA . ASN A 1 89 ? 9.606 3.364 -4.021 1.00 97.75 89 ASN A CA 1
ATOM 739 C C . ASN A 1 89 ? 9.275 2.087 -4.810 1.00 97.75 89 ASN A C 1
ATOM 741 O O . ASN A 1 89 ? 9.007 2.176 -6.005 1.00 97.75 89 ASN A O 1
ATOM 745 N N . MET A 1 90 ? 9.204 0.917 -4.160 1.00 97.62 90 MET A N 1
ATOM 746 C CA . MET A 1 90 ? 8.737 -0.324 -4.803 1.00 97.62 90 MET A CA 1
ATOM 747 C C . MET A 1 90 ? 7.298 -0.209 -5.306 1.00 97.62 90 MET A C 1
ATOM 749 O O . MET A 1 90 ? 6.979 -0.724 -6.371 1.00 97.62 90 MET A O 1
ATOM 753 N N . ARG A 1 91 ? 6.416 0.481 -4.574 1.00 96.94 91 ARG A N 1
ATOM 754 C CA . ARG A 1 91 ? 5.045 0.728 -5.045 1.00 96.94 91 ARG A CA 1
ATOM 755 C C . ARG A 1 91 ? 5.026 1.703 -6.222 1.00 96.94 91 ARG A C 1
ATOM 757 O O . ARG A 1 91 ? 4.369 1.412 -7.213 1.00 96.94 91 ARG A O 1
ATOM 764 N N . MET A 1 92 ? 5.772 2.806 -6.125 1.00 96.75 92 MET A N 1
ATOM 765 C CA . MET A 1 92 ? 5.828 3.830 -7.174 1.00 96.75 92 MET A CA 1
ATOM 766 C C . MET A 1 92 ? 6.399 3.291 -8.484 1.00 96.75 92 MET A C 1
ATOM 768 O O . MET A 1 92 ? 5.825 3.547 -9.537 1.00 96.75 92 MET A O 1
ATOM 772 N N . VAL A 1 93 ? 7.480 2.502 -8.436 1.00 96.88 93 VAL A N 1
ATOM 773 C CA . VAL A 1 93 ? 8.085 1.958 -9.659 1.00 96.88 93 VAL A CA 1
ATOM 774 C C . VAL A 1 93 ? 7.133 1.013 -10.390 1.00 96.88 93 VAL A C 1
ATOM 776 O O . VAL A 1 93 ? 7.118 1.012 -11.614 1.00 96.88 93 VAL A O 1
ATOM 779 N N . CYS A 1 94 ? 6.289 0.265 -9.668 1.00 95.50 94 CYS A N 1
ATOM 780 C CA . CYS A 1 94 ? 5.250 -0.571 -10.273 1.00 95.50 94 CYS A CA 1
ATOM 781 C C . CYS A 1 94 ? 4.178 0.248 -11.005 1.00 95.50 94 CYS A C 1
ATOM 783 O O . CYS A 1 94 ? 3.488 -0.302 -11.859 1.00 95.50 94 CYS A O 1
ATOM 785 N N . ASP A 1 95 ? 3.990 1.522 -10.653 1.00 94.75 95 ASP A N 1
ATOM 786 C CA . ASP A 1 95 ? 3.086 2.427 -11.362 1.00 94.75 95 ASP A CA 1
ATOM 787 C C . ASP A 1 95 ? 3.790 3.062 -12.561 1.00 94.75 95 ASP A C 1
ATOM 789 O O . ASP A 1 95 ? 3.311 2.937 -13.688 1.00 94.75 95 ASP A O 1
ATOM 793 N N . PHE A 1 96 ? 4.933 3.710 -12.334 1.00 95.06 96 PHE A N 1
ATOM 794 C CA . PHE A 1 96 ? 5.665 4.431 -13.369 1.00 95.06 96 PHE A CA 1
ATOM 795 C C . PHE A 1 96 ? 7.117 4.691 -12.948 1.00 95.06 96 PHE A C 1
ATOM 797 O O . PHE A 1 96 ? 7.359 5.203 -11.853 1.00 95.06 96 PHE A O 1
ATOM 804 N N . SER A 1 97 ? 8.088 4.370 -13.807 1.00 94.38 97 SER A N 1
ATOM 805 C CA . SER A 1 97 ? 9.516 4.502 -13.470 1.00 94.38 97 SER A CA 1
ATOM 806 C C . SER A 1 97 ? 9.952 5.955 -13.201 1.00 94.38 97 SER A C 1
ATOM 808 O O . SER A 1 97 ? 10.624 6.205 -12.197 1.00 94.38 97 SER A O 1
ATOM 810 N N . TYR A 1 98 ? 9.415 6.929 -13.948 1.00 94.75 98 TYR A N 1
ATOM 811 C CA . TYR A 1 98 ? 9.653 8.372 -13.761 1.00 94.75 98 TYR A CA 1
ATOM 812 C C . TYR A 1 98 ? 9.360 8.886 -12.339 1.00 94.75 98 TYR A C 1
ATOM 814 O O . TYR A 1 98 ? 9.897 9.901 -11.880 1.00 94.75 98 TYR A O 1
ATOM 822 N N . LEU A 1 99 ? 8.464 8.222 -11.599 1.00 94.31 99 LEU A N 1
ATOM 823 C CA . LEU A 1 99 ? 8.158 8.620 -10.223 1.00 94.31 99 LEU A CA 1
ATOM 824 C C . LEU A 1 99 ? 9.377 8.485 -9.307 1.00 94.31 99 LEU A C 1
ATOM 826 O O . LEU A 1 99 ? 9.478 9.242 -8.340 1.00 94.31 99 LEU A O 1
ATOM 830 N N . VAL A 1 100 ? 10.292 7.582 -9.653 1.00 94.62 100 VAL A N 1
ATOM 831 C CA . VAL A 1 100 ? 11.487 7.242 -8.888 1.00 94.62 100 VAL A CA 1
ATOM 832 C C . VAL A 1 100 ? 12.728 7.935 -9.447 1.00 94.62 100 VAL A C 1
ATOM 834 O O . VAL A 1 100 ? 13.399 8.631 -8.691 1.00 94.62 100 VAL A O 1
ATOM 837 N N . ASP A 1 101 ? 13.032 7.763 -10.736 1.00 91.25 101 ASP A N 1
ATOM 838 C CA . ASP A 1 101 ? 14.299 8.224 -11.330 1.00 91.25 101 ASP A CA 1
ATOM 839 C C . ASP A 1 101 ? 14.236 9.620 -11.967 1.00 91.25 101 ASP A C 1
ATOM 841 O O . ASP A 1 101 ? 15.267 10.268 -12.092 1.00 91.25 101 ASP A O 1
ATOM 845 N N . LYS A 1 102 ? 13.035 10.116 -12.297 1.00 92.31 102 LYS A N 1
ATOM 846 C CA . LYS A 1 102 ? 12.810 11.373 -13.041 1.00 92.31 102 LYS A CA 1
ATOM 847 C C . LYS A 1 102 ? 13.417 11.392 -14.450 1.00 92.31 102 LYS A C 1
ATOM 849 O O . LYS A 1 102 ? 13.561 12.468 -15.028 1.00 92.31 102 LYS A O 1
ATOM 854 N N . GLU A 1 103 ? 13.702 10.228 -15.022 1.00 91.75 103 GLU A N 1
ATOM 855 C CA . GLU A 1 103 ? 14.401 10.087 -16.301 1.00 91.75 103 GLU A CA 1
ATOM 856 C C . GLU A 1 103 ? 13.655 9.166 -17.268 1.00 91.75 103 GLU A C 1
ATOM 858 O O . GLU A 1 103 ? 13.531 9.493 -18.450 1.00 91.75 103 GLU A O 1
ATOM 863 N N . THR A 1 104 ? 13.115 8.044 -16.787 1.00 90.88 104 THR A N 1
ATOM 864 C CA . THR A 1 104 ? 12.597 6.984 -17.662 1.00 90.88 104 THR A CA 1
ATOM 865 C C . THR A 1 104 ? 11.074 6.932 -17.668 1.00 90.88 104 THR A C 1
ATOM 867 O O . THR A 1 104 ? 10.415 7.279 -16.691 1.00 90.88 104 THR A O 1
ATOM 870 N N . TYR A 1 105 ? 10.482 6.497 -18.784 1.00 92.69 105 TYR A N 1
ATOM 871 C CA . TYR A 1 105 ? 9.039 6.604 -19.029 1.00 92.69 105 TYR A CA 1
ATOM 872 C C . TYR A 1 105 ? 8.381 5.230 -19.250 1.00 92.69 105 TYR A C 1
ATOM 874 O O . TYR A 1 105 ? 7.693 5.012 -20.245 1.00 92.69 105 TYR A O 1
ATOM 882 N N . HIS A 1 106 ? 8.538 4.299 -18.304 1.00 90.81 106 HIS A N 1
ATOM 883 C CA . HIS A 1 106 ? 7.927 2.966 -18.377 1.00 90.81 106 HIS A CA 1
ATOM 884 C C . HIS A 1 106 ? 6.728 2.817 -17.436 1.00 90.81 106 HIS A C 1
ATOM 886 O O . HIS A 1 106 ? 6.887 2.825 -16.214 1.00 90.81 106 HIS A O 1
ATOM 892 N N . SER A 1 107 ? 5.528 2.628 -18.003 1.00 92.00 107 SER A N 1
ATOM 893 C CA . SER A 1 107 ? 4.305 2.292 -17.258 1.00 92.00 107 SER A CA 1
ATOM 894 C C . SER A 1 107 ? 3.462 1.237 -17.991 1.00 92.00 107 SER A C 1
ATOM 896 O O . SER A 1 107 ? 2.595 1.573 -18.796 1.00 92.00 107 SER A O 1
ATOM 898 N N . PRO A 1 108 ? 3.650 -0.058 -17.687 1.00 88.19 108 PRO A N 1
ATOM 899 C CA . PRO A 1 108 ? 2.817 -1.136 -18.220 1.00 88.19 108 PRO A CA 1
ATOM 900 C C . PRO A 1 108 ? 1.340 -1.042 -17.809 1.00 88.19 108 PRO A C 1
ATOM 902 O O . PRO A 1 108 ? 0.495 -1.724 -18.376 1.00 88.19 108 PRO A O 1
ATOM 905 N N . LYS A 1 109 ? 1.011 -0.216 -16.807 1.00 87.94 109 LYS A N 1
ATOM 906 C CA . LYS A 1 109 ? -0.365 -0.010 -16.331 1.00 87.94 109 LYS A CA 1
ATOM 907 C C . LYS A 1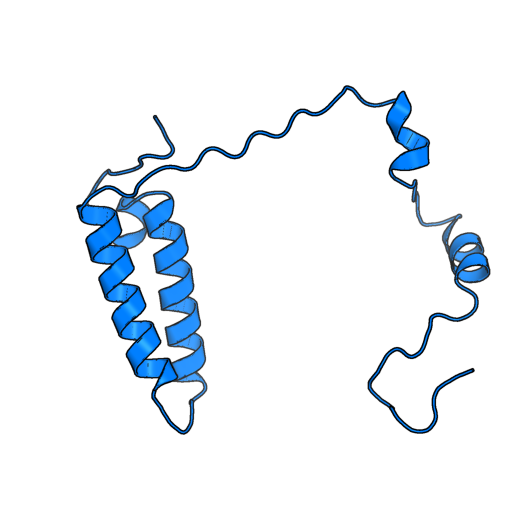 109 ? -1.156 1.008 -17.153 1.00 87.94 109 LYS A C 1
ATOM 909 O O . LYS A 1 109 ? -2.363 1.100 -16.958 1.00 87.94 109 LYS A O 1
ATOM 914 N N . LEU A 1 110 ? -0.489 1.771 -18.019 1.00 81.12 110 LEU A N 1
ATOM 915 C CA . LEU A 1 110 ? -1.106 2.776 -18.890 1.00 81.12 110 LEU A CA 1
ATOM 916 C C . LEU A 1 110 ? -1.301 2.275 -20.334 1.00 81.12 110 LEU A C 1
ATOM 918 O O . LEU A 1 110 ? -1.504 3.094 -21.227 1.00 81.12 110 LEU A O 1
ATOM 922 N N . ILE A 1 111 ? -1.212 0.958 -20.557 1.00 63.12 111 ILE A N 1
ATOM 923 C CA . ILE A 1 111 ? -1.484 0.311 -21.852 1.00 63.12 111 ILE A CA 1
ATOM 924 C C . ILE A 1 111 ? -2.985 0.334 -22.153 1.00 63.12 111 ILE A C 1
ATOM 926 O O . ILE A 1 111 ? -3.770 -0.012 -21.238 1.00 63.12 111 ILE A O 1
#

pLDDT: mean 90.48, std 9.69, range [52.22, 98.44]

Sequence (111 aa):
MFDVTYKNKIAGYYNLQNLKKRLNPILLRREKQEVFEQLPNVSQKNVYVYLSDEQANLHASFARGIASILGKKFKTTYDWQKLMHLLTNMRMVCDFSYLVDKETYHSPKLI

Radius of gyration: 23.37 Å; chains: 1; bounding box: 51×24×55 Å

Secondary structure (DSSP, 8-state):
---SS-TTS------HHHHHHHHTTT-----HHHHGGGSPPPP------PPPHHHHHHHHHHHHHHHHHHT-SS--HHHHHHHHHHHHHHHHHHH-THHHHSS----GGG-

Foldseek 3Di:
DDDPPDPPDPPDDPPVVVVVVVCVVPDDDDDCVRCVVVDDDDDDDDDDFDADPVLVVLLVVLVVLLVVLVPDPDHDPVSVVSNVVSVVSNVVSQAFVCVPPVPDGDGRPVD